Protein AF-A0A154MEA4-F1 (afdb_monomer)

Structure (mmCIF, N/CA/C/O backbone):
data_AF-A0A154MEA4-F1
#
_entry.id   AF-A0A154MEA4-F1
#
loop_
_atom_site.group_PDB
_atom_site.id
_atom_site.type_symbol
_atom_site.label_atom_id
_atom_site.label_alt_id
_atom_site.label_comp_id
_atom_site.label_asym_id
_atom_site.label_entity_id
_atom_site.label_seq_id
_atom_site.pdbx_PDB_ins_code
_atom_site.Cartn_x
_atom_site.Cartn_y
_atom_site.Cartn_z
_atom_site.occupancy
_atom_site.B_iso_or_equiv
_atom_site.auth_seq_id
_atom_site.auth_comp_id
_atom_site.auth_asym_id
_atom_site.auth_atom_id
_atom_site.pdbx_PDB_model_num
ATOM 1 N N . MET A 1 1 ? 1.424 21.599 20.701 1.00 36.91 1 MET A N 1
ATOM 2 C CA . MET A 1 1 ? 1.785 20.361 21.425 1.00 36.91 1 MET A CA 1
ATOM 3 C C . MET A 1 1 ? 0.659 19.354 21.218 1.00 36.91 1 MET A C 1
ATOM 5 O O . MET A 1 1 ? -0.274 19.333 22.006 1.00 36.91 1 MET A O 1
ATOM 9 N N . THR A 1 2 ? 0.690 18.588 20.129 1.00 42.66 2 THR A N 1
ATOM 10 C CA . THR A 1 2 ? -0.348 17.594 19.782 1.00 42.66 2 THR A CA 1
ATOM 11 C C . THR A 1 2 ? 0.296 16.462 18.986 1.00 42.66 2 THR A C 1
ATOM 13 O O . THR A 1 2 ? 0.001 16.299 17.812 1.00 42.66 2 THR A O 1
ATOM 16 N N . GLU A 1 3 ? 1.224 15.717 19.589 1.00 50.03 3 GLU A N 1
ATOM 17 C CA . GLU A 1 3 ? 1.939 14.637 18.882 1.00 50.03 3 GLU A CA 1
ATOM 18 C C . GLU A 1 3 ? 1.992 13.247 19.557 1.00 50.03 3 GLU A C 1
ATOM 20 O O . GLU A 1 3 ? 2.236 12.295 18.826 1.00 50.03 3 GLU A O 1
ATOM 25 N N . PRO A 1 4 ? 1.647 13.006 20.842 1.00 51.91 4 PRO A N 1
ATOM 26 C CA . PRO A 1 4 ? 1.564 11.619 21.336 1.00 51.91 4 PRO A CA 1
ATOM 27 C C . PRO A 1 4 ? 0.212 10.935 21.041 1.00 51.91 4 PRO A C 1
ATOM 29 O O . PRO A 1 4 ? 0.147 9.718 20.878 1.00 51.91 4 PRO A O 1
ATOM 32 N N . THR A 1 5 ? -0.880 11.700 20.930 1.00 51.81 5 THR A N 1
ATOM 33 C CA . THR A 1 5 ? -2.244 11.153 20.786 1.00 51.81 5 THR A CA 1
ATOM 34 C C . THR A 1 5 ? -2.483 10.470 19.436 1.00 51.81 5 THR A C 1
ATOM 36 O O . THR A 1 5 ? -3.288 9.547 19.354 1.00 51.81 5 THR A O 1
ATOM 39 N N . ASN A 1 6 ? -1.770 10.879 18.382 1.00 71.94 6 ASN A N 1
ATOM 40 C CA . ASN A 1 6 ? -1.951 10.310 17.044 1.00 71.94 6 ASN A CA 1
ATOM 41 C C . ASN A 1 6 ? -1.277 8.931 16.915 1.00 71.94 6 ASN A C 1
ATOM 43 O O . ASN A 1 6 ? -1.840 8.013 16.325 1.00 71.94 6 ASN A O 1
ATOM 47 N N . GLN A 1 7 ? -0.115 8.751 17.553 1.00 75.00 7 GLN A N 1
ATOM 48 C CA . GLN A 1 7 ? 0.643 7.502 17.480 1.00 75.00 7 GLN A CA 1
ATOM 49 C C . GLN A 1 7 ? 0.007 6.386 18.327 1.00 75.00 7 GLN A C 1
ATOM 51 O O . GLN A 1 7 ? -0.107 5.252 17.870 1.00 75.00 7 GLN A O 1
ATOM 56 N N . ALA A 1 8 ? -0.476 6.699 19.535 1.00 80.25 8 ALA A N 1
ATOM 57 C CA . ALA A 1 8 ? -1.174 5.718 20.371 1.00 80.25 8 ALA A CA 1
ATOM 58 C C . ALA A 1 8 ? -2.495 5.244 19.734 1.00 80.25 8 ALA A C 1
ATOM 60 O O . ALA A 1 8 ? -2.798 4.052 19.762 1.00 80.25 8 ALA A O 1
ATOM 61 N N . ALA A 1 9 ? -3.255 6.159 19.119 1.00 81.38 9 ALA A N 1
ATOM 62 C CA . ALA A 1 9 ? -4.471 5.818 18.379 1.00 81.38 9 ALA A CA 1
ATOM 63 C C . ALA A 1 9 ? -4.166 4.940 17.155 1.00 81.38 9 ALA A C 1
ATOM 65 O O . ALA A 1 9 ? -4.846 3.937 16.942 1.00 81.38 9 ALA A O 1
ATOM 66 N N . PHE A 1 10 ? -3.093 5.252 16.419 1.00 81.62 10 PHE A N 1
ATOM 67 C CA . PHE A 1 10 ? -2.612 4.419 15.318 1.00 81.62 10 PHE A CA 1
ATOM 68 C C . PHE A 1 10 ? -2.251 3.001 15.782 1.00 81.62 10 PHE A C 1
ATOM 70 O O . PHE A 1 10 ? -2.717 2.033 15.188 1.00 81.62 10 PHE A O 1
ATOM 77 N N . PHE A 1 11 ? -1.479 2.852 16.864 1.00 82.88 11 PHE A N 1
ATOM 78 C CA . PHE A 1 11 ? -1.112 1.531 17.391 1.00 82.88 11 PHE A CA 1
ATOM 79 C C . PHE A 1 11 ? -2.310 0.743 17.927 1.00 82.88 11 PHE A C 1
ATOM 81 O O . PHE A 1 11 ? -2.359 -0.477 17.765 1.00 82.88 11 PHE A O 1
ATOM 88 N N . ALA A 1 12 ? -3.291 1.414 18.535 1.00 84.75 12 ALA A N 1
ATOM 89 C CA . ALA A 1 12 ? -4.535 0.772 18.947 1.00 84.75 12 ALA A CA 1
ATOM 90 C C . ALA A 1 12 ? -5.327 0.267 17.730 1.00 84.75 12 ALA A C 1
ATOM 92 O O . ALA A 1 12 ? -5.733 -0.895 17.706 1.00 84.75 12 ALA A O 1
ATOM 93 N N . ALA A 1 13 ? -5.480 1.101 16.696 1.00 84.19 13 ALA A N 1
ATOM 94 C CA . ALA A 1 13 ? -6.107 0.715 15.434 1.00 84.19 13 ALA A CA 1
ATOM 95 C C . ALA A 1 13 ? -5.370 -0.459 14.770 1.00 84.19 13 ALA A C 1
ATOM 97 O O . ALA A 1 13 ? -6.005 -1.430 14.365 1.00 84.19 13 ALA A O 1
ATOM 98 N N . LEU A 1 14 ? -4.036 -0.403 14.732 1.00 82.75 14 LEU A N 1
ATOM 99 C CA . LEU A 1 14 ? -3.192 -1.462 14.187 1.00 82.75 14 LEU A CA 1
ATOM 100 C C . LEU A 1 14 ? -3.368 -2.769 14.955 1.00 82.75 14 LEU A C 1
ATOM 102 O O . LEU A 1 14 ? -3.520 -3.820 14.346 1.00 82.75 14 LEU A O 1
ATOM 106 N N . SER A 1 15 ? -3.403 -2.707 16.285 1.00 83.56 15 SER A N 1
ATOM 107 C CA . SER A 1 15 ? -3.588 -3.893 17.125 1.00 83.56 15 SER A CA 1
ATOM 108 C C . SER A 1 15 ? -4.953 -4.543 16.891 1.00 83.56 15 SER A C 1
ATOM 110 O O . SER A 1 15 ? -5.050 -5.766 16.815 1.00 83.56 15 SER A O 1
ATOM 112 N N . VAL A 1 16 ? -6.022 -3.750 16.756 1.00 84.12 16 VAL A N 1
ATOM 113 C CA . VAL A 1 16 ? -7.364 -4.266 16.425 1.00 84.12 16 VAL A CA 1
ATOM 114 C C . VAL A 1 16 ? -7.369 -4.911 15.038 1.00 84.12 16 VAL A C 1
ATOM 116 O O . VAL A 1 16 ? -7.929 -5.992 14.869 1.00 84.12 16 VAL A O 1
ATOM 119 N N . HIS A 1 17 ? -6.709 -4.281 14.068 1.00 84.25 17 HIS A N 1
ATOM 120 C CA . HIS A 1 17 ? -6.630 -4.775 12.695 1.00 84.25 17 HIS A CA 1
ATOM 121 C C . HIS A 1 17 ? -5.833 -6.077 12.577 1.00 84.25 17 HIS A C 1
ATOM 123 O O . HIS A 1 17 ? -6.295 -7.021 11.944 1.00 84.25 17 HIS A O 1
ATOM 129 N N . ILE A 1 18 ? -4.685 -6.171 13.254 1.00 82.81 18 ILE A N 1
ATOM 130 C CA . ILE A 1 18 ? -3.880 -7.399 13.325 1.00 82.81 18 ILE A CA 1
ATOM 131 C C . ILE A 1 18 ? -4.672 -8.531 13.994 1.00 82.81 18 ILE A C 1
ATOM 133 O O . ILE A 1 18 ? -4.643 -9.658 13.516 1.00 82.81 18 ILE A O 1
ATOM 137 N N . ASN A 1 19 ? -5.445 -8.252 15.049 1.00 83.00 19 ASN A N 1
ATOM 138 C CA . ASN A 1 19 ? -6.306 -9.272 15.662 1.00 83.00 19 ASN A CA 1
ATOM 139 C C . ASN A 1 19 ? -7.425 -9.762 14.725 1.00 83.00 19 ASN A C 1
ATOM 141 O O . ASN A 1 19 ? -7.867 -10.903 14.852 1.00 83.00 19 ASN A O 1
ATOM 145 N N . ALA A 1 20 ? -7.892 -8.923 13.796 1.00 82.38 20 ALA A N 1
ATOM 146 C CA . ALA A 1 20 ? -8.852 -9.326 12.768 1.00 82.38 20 ALA A CA 1
ATOM 147 C C . ALA A 1 20 ? -8.202 -10.142 11.632 1.00 82.38 20 ALA A C 1
ATOM 149 O O . ALA A 1 20 ? -8.896 -10.893 10.945 1.00 82.38 20 ALA A O 1
ATOM 150 N N . HIS A 1 21 ? -6.883 -10.017 11.454 1.00 80.75 21 HIS A N 1
ATOM 151 C CA . HIS A 1 21 ? -6.097 -10.650 10.395 1.00 80.75 21 HIS A CA 1
ATOM 152 C C . HIS A 1 21 ? -4.768 -11.200 10.951 1.00 80.75 21 HIS A C 1
ATOM 154 O O . HIS A 1 21 ? -3.705 -10.637 10.674 1.00 80.75 21 HIS A O 1
ATOM 160 N N . PRO A 1 22 ? -4.802 -12.283 11.751 1.00 74.38 22 PRO A N 1
ATOM 161 C CA . PRO A 1 22 ? -3.634 -12.755 12.501 1.00 74.38 22 PRO A CA 1
ATOM 162 C C . PRO A 1 22 ? -2.464 -13.172 11.601 1.00 74.38 22 PRO A C 1
ATOM 164 O O . PRO A 1 22 ? -1.311 -12.997 11.984 1.00 74.38 22 PRO A O 1
ATOM 167 N N . ASP A 1 23 ? -2.750 -13.636 10.383 1.00 74.00 23 ASP A N 1
ATOM 168 C CA . ASP A 1 23 ? -1.745 -14.047 9.394 1.00 74.00 23 ASP A CA 1
ATOM 169 C C . ASP A 1 23 ? -0.873 -12.881 8.888 1.00 74.00 23 ASP A C 1
ATOM 171 O O . ASP A 1 23 ? 0.139 -13.100 8.231 1.00 74.00 23 ASP A O 1
ATOM 175 N N . LEU A 1 24 ? -1.258 -11.632 9.175 1.00 69.62 24 LEU A N 1
ATOM 176 C CA . LEU A 1 24 ? -0.539 -10.429 8.751 1.00 69.62 24 LEU A CA 1
ATOM 177 C C . LEU A 1 24 ? 0.455 -9.901 9.798 1.00 69.62 24 LEU A C 1
ATOM 179 O O . LEU A 1 24 ? 1.247 -9.007 9.487 1.00 69.62 24 LEU A O 1
ATOM 183 N N . ALA A 1 25 ? 0.404 -10.421 11.030 1.00 66.06 25 ALA A N 1
ATOM 184 C CA . ALA A 1 25 ? 1.137 -9.893 12.182 1.00 66.06 25 ALA A CA 1
ATOM 185 C C . ALA A 1 25 ? 2.662 -10.003 12.043 1.00 66.06 25 ALA A C 1
ATOM 187 O O . ALA A 1 25 ? 3.384 -9.119 12.499 1.00 66.06 25 ALA A O 1
ATOM 188 N N . GLU A 1 26 ? 3.146 -11.080 11.422 1.00 66.44 26 GLU A N 1
ATOM 189 C CA . GLU A 1 26 ? 4.583 -11.360 11.295 1.00 66.44 26 GLU A CA 1
ATOM 190 C C . GLU A 1 26 ? 5.225 -10.642 10.101 1.00 66.44 26 GLU A C 1
ATOM 192 O O . GLU A 1 26 ? 6.445 -10.519 10.035 1.00 66.44 26 GLU A O 1
ATOM 197 N N . LEU A 1 27 ? 4.400 -10.105 9.197 1.00 61.22 27 LEU A N 1
ATOM 198 C CA . LEU A 1 27 ? 4.844 -9.622 7.890 1.00 61.22 27 LEU A CA 1
ATOM 199 C C . LEU A 1 27 ? 5.324 -8.162 7.929 1.00 61.22 27 LEU A C 1
ATOM 201 O O . LEU A 1 27 ? 5.985 -7.702 7.002 1.00 61.22 27 LEU A O 1
ATOM 205 N N . ALA A 1 28 ? 4.962 -7.392 8.964 1.00 67.62 28 ALA A N 1
ATOM 206 C CA . ALA A 1 28 ? 5.097 -5.935 8.971 1.00 67.62 28 ALA A CA 1
ATOM 207 C C . ALA A 1 28 ? 5.837 -5.384 10.196 1.00 67.62 28 ALA A C 1
ATOM 209 O O . ALA A 1 28 ? 5.497 -5.658 11.344 1.00 67.62 28 ALA A O 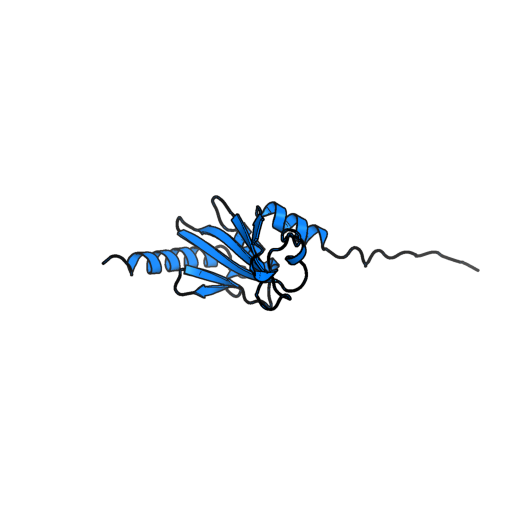1
ATOM 210 N N . SER A 1 29 ? 6.788 -4.486 9.941 1.00 71.06 29 SER A N 1
ATOM 211 C CA . SER A 1 29 ? 7.414 -3.630 10.949 1.00 71.06 29 SER A CA 1
ATOM 212 C C . SER A 1 29 ? 6.844 -2.212 10.876 1.00 71.06 29 SER A C 1
ATOM 214 O O . SER A 1 29 ? 6.644 -1.669 9.793 1.00 71.06 29 SER A O 1
ATOM 216 N N . VAL A 1 30 ? 6.555 -1.594 12.022 1.00 72.75 30 VAL A N 1
ATOM 217 C CA . VAL A 1 30 ? 6.036 -0.218 12.074 1.00 72.75 30 VAL A CA 1
ATOM 218 C C . VAL A 1 30 ? 7.202 0.756 12.202 1.00 72.75 30 VAL A C 1
ATOM 220 O O . VAL A 1 30 ? 7.966 0.681 13.165 1.00 72.75 30 VAL A O 1
ATOM 223 N N . THR A 1 31 ? 7.325 1.702 11.275 1.00 69.56 31 THR A N 1
ATOM 224 C CA . THR A 1 31 ? 8.280 2.807 11.397 1.00 69.56 31 THR A CA 1
ATOM 225 C C . THR A 1 31 ? 7.692 3.958 12.214 1.00 69.56 31 THR A C 1
ATOM 227 O O . THR A 1 31 ? 6.474 4.099 12.362 1.00 69.56 31 THR A O 1
ATOM 230 N N . SER A 1 32 ? 8.565 4.831 12.718 1.00 65.69 32 SER A N 1
ATOM 231 C CA . SER A 1 32 ? 8.199 6.019 13.501 1.00 65.69 32 SER A CA 1
ATOM 232 C C . SER A 1 32 ? 7.173 6.928 12.807 1.00 65.69 32 SER A C 1
ATOM 234 O O . SER A 1 32 ? 6.407 7.607 13.485 1.00 65.69 32 SER A O 1
ATOM 236 N N . ASP A 1 33 ? 7.107 6.888 11.474 1.00 67.31 33 ASP A N 1
ATOM 237 C CA . ASP A 1 33 ? 6.213 7.697 10.639 1.00 67.31 33 ASP A CA 1
ATOM 238 C C . ASP A 1 33 ? 4.860 7.015 10.355 1.00 67.31 33 ASP A C 1
ATOM 240 O O . ASP A 1 33 ? 4.164 7.379 9.406 1.00 67.31 33 ASP A O 1
ATOM 244 N N . SER A 1 34 ? 4.477 6.002 11.145 1.00 68.38 34 SER A N 1
ATOM 245 C CA . SER A 1 34 ? 3.231 5.229 10.960 1.00 68.38 34 SER A CA 1
ATOM 246 C C . SER A 1 34 ? 3.156 4.508 9.604 1.00 68.38 34 SER A C 1
ATOM 248 O O . SER A 1 34 ? 2.086 4.338 9.014 1.00 68.38 34 SER A O 1
ATOM 250 N N . THR A 1 35 ? 4.311 4.086 9.086 1.00 72.75 35 THR A N 1
ATOM 251 C CA . THR A 1 35 ? 4.416 3.249 7.885 1.00 72.75 35 THR A CA 1
ATOM 252 C C . THR A 1 35 ? 4.637 1.801 8.301 1.00 72.75 35 THR A C 1
ATOM 254 O O . THR A 1 35 ? 5.475 1.521 9.151 1.00 72.75 35 THR A O 1
ATOM 257 N N . LEU A 1 36 ? 3.885 0.886 7.699 1.00 75.31 36 LEU A N 1
ATOM 258 C CA . LEU A 1 36 ? 4.120 -0.548 7.767 1.00 75.31 36 LEU A CA 1
ATOM 259 C C . LEU A 1 36 ? 5.124 -0.919 6.677 1.00 75.31 36 LEU A C 1
ATOM 261 O O . LEU A 1 36 ? 4.858 -0.770 5.486 1.00 75.31 36 LEU A O 1
ATOM 265 N N . GLN A 1 37 ? 6.296 -1.382 7.073 1.00 76.06 37 GLN A N 1
ATOM 266 C CA . GLN A 1 37 ? 7.316 -1.884 6.170 1.00 76.06 37 GLN A CA 1
ATOM 267 C C . GLN A 1 37 ? 7.312 -3.410 6.211 1.00 76.06 37 GLN A C 1
ATOM 269 O O . GLN A 1 37 ? 7.537 -4.001 7.268 1.00 76.06 37 GLN A O 1
ATOM 274 N N . ILE A 1 38 ? 7.068 -4.022 5.055 1.00 75.75 38 ILE A N 1
ATOM 275 C CA . ILE A 1 38 ? 7.118 -5.468 4.854 1.00 75.75 38 ILE A CA 1
ATOM 276 C C . ILE A 1 38 ? 8.553 -5.862 4.522 1.00 75.75 38 ILE A C 1
ATOM 278 O O . ILE A 1 38 ? 9.220 -5.188 3.728 1.00 75.75 38 ILE A O 1
ATOM 282 N N . ALA A 1 39 ? 9.041 -6.925 5.158 1.00 63.06 39 ALA A N 1
ATOM 283 C CA . ALA A 1 39 ? 10.372 -7.442 4.882 1.00 63.06 39 ALA A CA 1
ATOM 284 C C . ALA A 1 39 ? 10.455 -7.974 3.437 1.00 63.06 39 ALA A C 1
ATOM 286 O O . ALA A 1 39 ? 9.505 -8.533 2.887 1.00 63.06 39 ALA A O 1
ATOM 287 N N . SER A 1 40 ? 11.593 -7.740 2.783 1.00 57.56 40 SER A N 1
ATOM 288 C CA . SER A 1 40 ? 11.779 -7.989 1.346 1.00 57.56 40 SER A CA 1
ATOM 289 C C . SER A 1 40 ? 11.684 -9.463 0.941 1.00 57.56 40 SER A C 1
ATOM 291 O O . SER A 1 40 ? 11.477 -9.756 -0.230 1.00 57.56 40 SER A O 1
ATOM 293 N N . ASP A 1 41 ? 11.860 -10.379 1.888 1.00 60.56 41 ASP A N 1
ATOM 294 C CA . ASP A 1 41 ? 11.808 -11.832 1.713 1.00 60.56 41 ASP A CA 1
ATOM 295 C C . ASP A 1 41 ? 10.381 -12.376 1.536 1.00 60.56 41 ASP A C 1
ATOM 297 O O . ASP A 1 41 ? 10.198 -13.369 0.833 1.00 60.56 41 ASP A O 1
ATOM 301 N N . GLU A 1 42 ? 9.363 -11.685 2.056 1.00 63.97 42 GLU A N 1
ATOM 302 C CA . GLU A 1 42 ? 7.953 -11.958 1.733 1.00 63.97 42 GLU A CA 1
ATOM 303 C C . GLU A 1 42 ? 7.420 -11.091 0.578 1.00 63.97 42 GLU A C 1
ATOM 305 O O . GLU A 1 42 ? 6.448 -11.455 -0.093 1.00 63.97 42 GLU A O 1
ATOM 310 N N . GLY A 1 43 ? 8.084 -9.958 0.317 1.00 74.44 43 GLY A N 1
ATOM 311 C CA . GLY A 1 43 ? 7.998 -9.201 -0.932 1.00 74.44 43 GLY A CA 1
ATOM 312 C C . GLY A 1 43 ? 6.640 -8.547 -1.214 1.00 74.44 43 GLY A C 1
ATOM 313 O O . GLY A 1 43 ? 5.958 -8.030 -0.323 1.00 74.44 43 GLY A O 1
ATOM 314 N N . THR A 1 44 ? 6.266 -8.507 -2.495 1.00 78.69 44 THR A N 1
ATOM 315 C CA . THR A 1 44 ? 5.009 -7.911 -2.984 1.00 78.69 44 THR A CA 1
ATOM 316 C C . THR A 1 44 ? 3.732 -8.688 -2.615 1.00 78.69 44 THR A C 1
ATOM 318 O O . THR A 1 44 ? 2.721 -8.042 -2.323 1.00 78.69 44 THR A O 1
ATOM 321 N N . PRO A 1 45 ? 3.716 -10.037 -2.562 1.00 78.56 45 PRO A N 1
ATOM 322 C CA . PRO A 1 45 ? 2.530 -10.801 -2.159 1.00 78.56 45 PRO A CA 1
ATOM 323 C C . PRO A 1 45 ? 2.018 -10.480 -0.746 1.00 78.56 45 PRO A C 1
ATOM 325 O O . PRO A 1 45 ? 0.813 -10.299 -0.564 1.00 78.56 45 PRO A O 1
ATOM 328 N N . ALA A 1 46 ? 2.912 -10.351 0.239 1.00 78.25 46 ALA A N 1
ATOM 329 C CA . ALA A 1 46 ? 2.539 -9.962 1.602 1.00 78.25 46 ALA A CA 1
ATOM 330 C C . ALA A 1 46 ? 2.011 -8.518 1.664 1.00 78.25 46 ALA A C 1
ATOM 332 O O . ALA A 1 46 ? 1.007 -8.243 2.327 1.00 78.25 46 ALA A O 1
ATOM 333 N N . ALA A 1 47 ? 2.617 -7.601 0.900 1.00 82.12 47 ALA A N 1
ATOM 334 C CA . ALA A 1 47 ? 2.126 -6.229 0.787 1.00 82.12 47 ALA A CA 1
ATOM 335 C C . ALA A 1 47 ? 0.721 -6.155 0.161 1.00 82.12 47 ALA A C 1
ATOM 337 O O . ALA A 1 47 ? -0.112 -5.370 0.616 1.00 82.12 47 ALA A O 1
ATOM 338 N N . LEU A 1 48 ? 0.426 -7.001 -0.835 1.00 83.94 48 LEU A N 1
ATOM 339 C CA . LEU A 1 48 ? -0.916 -7.136 -1.408 1.00 83.94 48 LEU A CA 1
ATOM 340 C C . LEU A 1 48 ? -1.926 -7.702 -0.406 1.00 83.94 48 LEU A C 1
ATOM 342 O O . LEU A 1 48 ? -3.053 -7.211 -0.337 1.00 83.94 48 LEU A O 1
ATOM 346 N N . ALA A 1 49 ? -1.543 -8.718 0.372 1.00 83.81 49 ALA A N 1
ATOM 347 C CA . ALA A 1 49 ? -2.407 -9.286 1.405 1.00 83.81 49 ALA A CA 1
ATOM 348 C C . ALA A 1 49 ? -2.802 -8.219 2.439 1.00 83.81 49 ALA A C 1
ATOM 350 O O . ALA A 1 49 ? -3.987 -8.070 2.737 1.00 83.81 49 ALA A O 1
ATOM 351 N N . TRP A 1 50 ? -1.841 -7.401 2.884 1.00 82.56 50 TRP A N 1
ATOM 352 C CA . TRP A 1 50 ? -2.114 -6.221 3.706 1.00 82.56 50 TRP A CA 1
ATOM 353 C C . TRP A 1 50 ? -3.039 -5.229 3.001 1.00 82.56 50 TRP A C 1
ATOM 355 O O . TRP A 1 50 ? -4.057 -4.831 3.567 1.00 82.56 50 TRP A O 1
ATOM 365 N N . ALA A 1 51 ? -2.734 -4.861 1.756 1.00 85.75 51 ALA A N 1
ATOM 366 C CA . ALA A 1 51 ? -3.507 -3.882 0.997 1.00 85.75 51 ALA A CA 1
ATOM 367 C C . ALA A 1 51 ? -4.988 -4.260 0.847 1.00 85.75 51 ALA A C 1
ATOM 369 O O . ALA A 1 51 ? -5.846 -3.390 0.971 1.00 85.75 51 ALA A O 1
ATOM 370 N N . ARG A 1 52 ? -5.302 -5.548 0.657 1.00 86.75 52 ARG A N 1
ATOM 371 C CA . ARG A 1 52 ? -6.685 -6.054 0.548 1.00 86.75 52 ARG A CA 1
ATOM 372 C C . ARG A 1 52 ? -7.524 -5.859 1.807 1.00 86.75 52 ARG A C 1
ATOM 374 O O . ARG A 1 52 ? -8.748 -5.880 1.727 1.00 86.75 52 ARG A O 1
ATOM 381 N N . THR A 1 53 ? -6.881 -5.698 2.959 1.00 85.38 53 THR A N 1
ATOM 382 C CA . THR A 1 53 ? -7.568 -5.432 4.231 1.00 85.38 53 THR A CA 1
ATOM 383 C C . THR A 1 53 ? -7.771 -3.940 4.490 1.00 85.38 53 THR A C 1
ATOM 385 O O . THR A 1 53 ? -8.524 -3.563 5.388 1.00 85.38 53 THR A O 1
ATOM 388 N N . LEU A 1 54 ? -7.116 -3.073 3.714 1.00 86.75 54 LEU A N 1
ATOM 389 C CA . LEU A 1 54 ? -7.275 -1.631 3.833 1.00 86.75 54 LEU A CA 1
ATOM 390 C C . LEU A 1 54 ? -8.592 -1.180 3.197 1.00 86.75 54 LEU A C 1
ATOM 392 O O . LEU A 1 54 ? -9.166 -1.825 2.325 1.00 86.75 54 LEU A O 1
ATOM 396 N N . SER A 1 55 ? -9.072 -0.032 3.652 1.00 84.62 55 SER A N 1
ATOM 397 C CA . SER A 1 55 ? -10.269 0.630 3.143 1.00 84.62 55 SER A CA 1
ATOM 398 C C . SER A 1 55 ? -9.928 1.992 2.533 1.00 84.62 55 SER A C 1
ATOM 400 O O . SER A 1 55 ? -8.825 2.518 2.711 1.00 84.62 55 SER A O 1
ATOM 402 N N . GLY A 1 56 ? -10.911 2.597 1.866 1.00 83.69 56 GLY A N 1
ATOM 403 C CA . GLY A 1 56 ? -10.775 3.906 1.223 1.00 83.69 56 GLY A CA 1
ATOM 404 C C . GLY A 1 56 ? -10.073 3.833 -0.132 1.00 83.69 56 GLY A C 1
ATOM 405 O O . GLY A 1 56 ? -9.984 2.767 -0.737 1.00 83.69 56 GLY A O 1
ATOM 406 N N . ASP A 1 57 ? -9.586 4.979 -0.605 1.00 84.25 57 ASP A N 1
ATOM 407 C CA . ASP A 1 57 ? -8.858 5.066 -1.869 1.00 84.25 57 ASP A CA 1
ATOM 408 C C . ASP A 1 57 ? -7.463 4.451 -1.715 1.00 84.25 57 ASP A C 1
ATOM 410 O O . ASP A 1 57 ? -6.564 5.040 -1.105 1.00 84.25 57 ASP A O 1
ATOM 414 N N . ILE A 1 58 ? -7.298 3.241 -2.252 1.00 87.06 58 ILE A N 1
ATOM 415 C CA . ILE A 1 58 ? -6.023 2.528 -2.240 1.00 87.06 58 ILE A CA 1
ATOM 416 C C . ILE A 1 58 ? -5.208 2.940 -3.463 1.00 87.06 58 ILE A C 1
ATOM 418 O O . ILE A 1 58 ? -5.632 2.730 -4.600 1.00 87.06 58 ILE A O 1
ATOM 422 N N . THR A 1 59 ? -4.012 3.481 -3.235 1.00 87.12 59 THR A N 1
ATOM 423 C CA . THR A 1 59 ? -3.098 3.893 -4.311 1.00 87.12 59 THR A CA 1
ATOM 424 C C . THR A 1 59 ? -1.769 3.166 -4.208 1.00 87.12 59 THR A C 1
ATOM 426 O O . THR A 1 59 ? -1.207 3.072 -3.114 1.00 87.12 59 THR A O 1
ATOM 429 N N . VAL A 1 60 ? -1.221 2.742 -5.342 1.00 87.50 60 VAL A N 1
ATOM 430 C CA . VAL A 1 60 ? 0.102 2.121 -5.442 1.00 87.50 60 VAL A CA 1
ATOM 431 C C . VAL A 1 60 ? 1.059 3.100 -6.124 1.00 87.50 60 VAL A C 1
ATOM 433 O O . VAL A 1 60 ? 0.771 3.579 -7.215 1.00 87.50 60 VAL A O 1
ATOM 43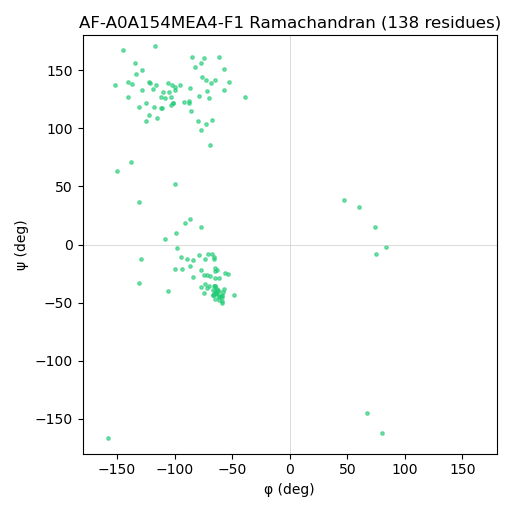6 N N . ASP A 1 61 ? 2.190 3.391 -5.487 1.00 88.75 61 ASP A N 1
ATOM 437 C CA . ASP A 1 61 ? 3.313 4.163 -6.033 1.00 88.75 61 ASP A CA 1
ATOM 438 C C . ASP A 1 61 ? 4.502 3.216 -6.224 1.00 88.75 61 ASP A C 1
ATOM 440 O O . ASP A 1 61 ? 5.001 2.627 -5.261 1.00 88.75 61 ASP A O 1
ATOM 444 N N . LEU A 1 62 ? 4.934 3.051 -7.471 1.00 85.25 62 LEU A N 1
ATOM 445 C CA . LEU A 1 62 ? 6.148 2.327 -7.826 1.00 85.25 62 LEU A CA 1
ATOM 446 C C . LEU A 1 62 ? 7.297 3.311 -7.978 1.00 85.25 62 LEU A C 1
ATOM 448 O O . LEU A 1 62 ? 7.142 4.362 -8.604 1.00 85.25 62 LEU A O 1
ATOM 452 N N . ARG A 1 63 ? 8.464 2.954 -7.445 1.00 83.19 63 ARG A N 1
ATOM 453 C CA . ARG A 1 63 ? 9.672 3.774 -7.528 1.00 83.19 63 ARG A CA 1
ATOM 454 C C . ARG A 1 63 ? 10.907 2.928 -7.765 1.00 83.19 63 ARG A C 1
ATOM 456 O O . ARG A 1 63 ? 11.193 2.026 -6.988 1.00 83.19 63 ARG A O 1
ATOM 463 N N . ALA A 1 64 ? 11.682 3.257 -8.787 1.00 79.19 64 ALA A N 1
ATOM 464 C CA . ALA A 1 64 ? 12.990 2.642 -8.979 1.00 79.19 64 ALA A CA 1
ATOM 465 C C . ALA A 1 64 ? 13.984 3.070 -7.890 1.00 79.19 64 ALA A C 1
ATOM 467 O O . ALA A 1 64 ? 14.076 4.250 -7.540 1.00 79.19 64 ALA A O 1
ATOM 468 N N . PHE A 1 65 ? 14.783 2.123 -7.401 1.00 74.56 65 PHE A N 1
ATOM 469 C CA . PHE A 1 65 ? 15.919 2.432 -6.542 1.00 74.56 65 PHE A CA 1
ATOM 470 C C . PHE A 1 65 ? 17.156 2.850 -7.354 1.00 74.56 65 PHE A C 1
ATOM 472 O O . PHE A 1 65 ? 17.351 2.389 -8.482 1.00 74.56 65 PHE A O 1
ATOM 479 N N . PRO A 1 66 ? 18.056 3.664 -6.767 1.00 64.50 66 PRO A N 1
ATOM 480 C CA . PRO A 1 66 ? 19.317 4.062 -7.398 1.00 64.50 66 PRO A CA 1
ATOM 481 C C . PRO A 1 66 ? 20.216 2.899 -7.834 1.00 64.50 66 PRO A C 1
ATOM 483 O O . PRO A 1 66 ? 21.020 3.069 -8.745 1.00 64.50 66 PRO A O 1
ATOM 486 N N . SER A 1 67 ? 20.081 1.726 -7.206 1.00 65.75 67 SER A N 1
ATOM 487 C CA . SER A 1 67 ? 20.832 0.511 -7.543 1.00 65.75 67 SER A CA 1
ATOM 488 C C . SER A 1 67 ? 20.379 -0.166 -8.843 1.00 65.75 67 SER A C 1
ATOM 490 O O . SER A 1 67 ? 21.086 -1.039 -9.334 1.00 65.75 67 SER A O 1
ATOM 492 N N . GLY A 1 68 ? 19.228 0.219 -9.412 1.00 60.47 68 GLY A N 1
ATOM 493 C CA . GLY A 1 68 ? 18.748 -0.242 -10.723 1.00 60.47 68 GLY A CA 1
ATOM 494 C C . GLY A 1 68 ? 18.187 -1.667 -10.782 1.00 60.47 68 GLY A C 1
ATOM 495 O O . GLY A 1 68 ? 17.623 -2.046 -11.800 1.00 60.47 68 GLY A O 1
ATOM 496 N N . THR A 1 69 ? 18.308 -2.448 -9.711 1.00 66.50 69 TH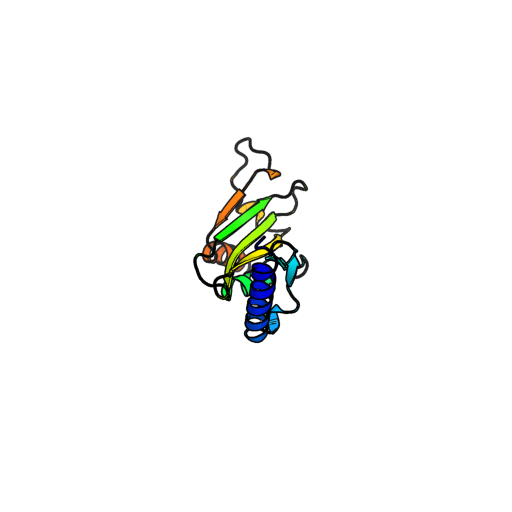R A N 1
ATOM 497 C CA . THR A 1 69 ? 17.831 -3.842 -9.634 1.00 66.50 69 THR A CA 1
ATOM 498 C C . THR A 1 69 ? 16.611 -4.014 -8.735 1.00 66.50 69 THR A C 1
ATOM 500 O O . THR A 1 69 ? 16.200 -5.135 -8.470 1.00 66.50 69 THR A O 1
ATOM 503 N N . ALA A 1 70 ? 16.062 -2.920 -8.207 1.00 75.75 70 ALA A N 1
ATOM 504 C CA . ALA A 1 70 ? 14.995 -2.958 -7.223 1.00 75.75 70 ALA A CA 1
ATOM 505 C C . ALA A 1 70 ? 13.968 -1.855 -7.480 1.00 75.75 70 ALA A C 1
ATOM 507 O O . ALA A 1 70 ? 14.315 -0.709 -7.778 1.00 75.75 70 ALA A O 1
ATOM 508 N N . THR A 1 71 ? 12.699 -2.201 -7.309 1.00 80.81 71 THR A N 1
ATOM 509 C CA . THR A 1 71 ? 11.550 -1.302 -7.375 1.00 80.81 71 THR A CA 1
ATOM 510 C C . THR A 1 71 ? 10.870 -1.295 -6.013 1.00 80.81 71 THR A C 1
ATOM 512 O O . THR A 1 71 ? 10.405 -2.322 -5.529 1.00 80.81 71 THR A O 1
ATOM 515 N N . GLY A 1 72 ? 10.819 -0.135 -5.372 1.00 83.75 72 GLY A N 1
ATOM 516 C CA . GLY A 1 72 ? 9.998 0.085 -4.194 1.00 83.75 72 GLY A CA 1
ATOM 517 C C . GLY A 1 72 ? 8.528 0.136 -4.582 1.00 83.75 72 GLY A C 1
ATOM 518 O O . GLY A 1 72 ? 8.151 0.856 -5.508 1.00 83.75 72 GLY A O 1
ATOM 519 N N . VAL A 1 73 ? 7.705 -0.603 -3.852 1.00 86.00 73 VAL A N 1
ATOM 520 C CA . VAL A 1 73 ? 6.250 -0.612 -3.976 1.00 86.00 73 VAL A CA 1
ATOM 521 C C . VAL A 1 73 ? 5.686 0.007 -2.715 1.00 86.00 73 VAL A C 1
ATOM 523 O O . VAL A 1 73 ? 5.877 -0.507 -1.611 1.00 86.00 73 VAL A O 1
ATOM 526 N N . LYS A 1 74 ? 4.990 1.125 -2.871 1.00 87.94 74 LYS A N 1
ATOM 527 C CA . LYS A 1 74 ? 4.343 1.836 -1.778 1.00 87.94 74 LYS A CA 1
ATOM 528 C C . LYS A 1 74 ? 2.835 1.808 -1.981 1.00 87.94 74 LYS A C 1
ATOM 530 O O . LYS A 1 74 ? 2.312 2.511 -2.838 1.00 87.94 74 LYS A O 1
ATOM 535 N N . ILE A 1 75 ? 2.128 1.049 -1.157 1.00 87.25 75 ILE A N 1
ATOM 536 C CA . ILE A 1 75 ? 0.668 0.968 -1.176 1.00 87.25 75 ILE A CA 1
ATOM 537 C C . ILE A 1 75 ? 0.119 1.831 -0.041 1.00 87.25 75 ILE A C 1
ATOM 539 O O . ILE A 1 75 ? 0.466 1.638 1.117 1.00 87.25 75 ILE A O 1
ATOM 543 N N . SER A 1 76 ? -0.712 2.819 -0.354 1.00 87.81 76 SER A N 1
ATOM 544 C CA . SER A 1 76 ? -1.385 3.657 0.646 1.00 87.81 76 SER A CA 1
ATOM 545 C C . SER A 1 76 ? -2.853 3.278 0.742 1.00 87.81 76 SER A C 1
ATOM 547 O O . SER A 1 76 ? -3.490 3.106 -0.288 1.00 87.81 76 SER A O 1
ATOM 549 N N . GLY A 1 77 ? -3.391 3.221 1.956 1.00 85.88 77 GLY A N 1
ATOM 550 C CA . GLY A 1 77 ? -4.818 3.027 2.214 1.00 85.88 77 GLY A CA 1
ATOM 551 C C . GLY A 1 77 ? -5.204 3.540 3.599 1.00 85.88 77 GLY A C 1
ATOM 552 O O . GLY A 1 77 ? -4.435 4.266 4.239 1.00 85.88 77 GLY A O 1
ATOM 553 N N . THR A 1 78 ? -6.394 3.174 4.069 1.00 85.12 78 THR A N 1
ATOM 554 C CA . THR A 1 78 ? -6.914 3.582 5.382 1.00 85.12 78 THR A CA 1
ATOM 555 C C . THR A 1 78 ? -7.256 2.374 6.245 1.00 85.12 78 THR A C 1
ATOM 557 O O . THR A 1 78 ? -7.854 1.412 5.773 1.00 85.12 78 THR A O 1
ATOM 560 N N . MET A 1 79 ? -6.939 2.455 7.533 1.00 84.12 79 MET A N 1
ATOM 561 C CA . MET A 1 79 ? -7.289 1.473 8.556 1.00 84.12 79 MET A CA 1
ATOM 562 C C . MET A 1 79 ? -7.889 2.212 9.750 1.00 84.12 79 MET A C 1
ATOM 564 O O . MET A 1 79 ? -7.231 3.067 10.338 1.00 84.12 79 MET A O 1
ATOM 568 N N . ALA A 1 80 ? -9.150 1.925 10.083 1.00 79.75 80 ALA A N 1
ATOM 569 C CA . ALA A 1 80 ? -9.880 2.578 11.178 1.00 79.75 80 ALA A CA 1
ATOM 570 C C . ALA A 1 80 ? -9.765 4.125 11.187 1.00 79.75 80 ALA A C 1
ATOM 572 O O . ALA A 1 80 ? -9.631 4.745 12.237 1.00 79.75 80 ALA A O 1
ATOM 573 N N . GLY A 1 81 ? -9.781 4.757 10.007 1.00 76.44 81 GLY A N 1
ATOM 574 C CA . GLY A 1 81 ? -9.652 6.214 9.856 1.00 76.44 81 GLY A CA 1
ATOM 575 C C . GLY A 1 81 ? -8.215 6.755 9.860 1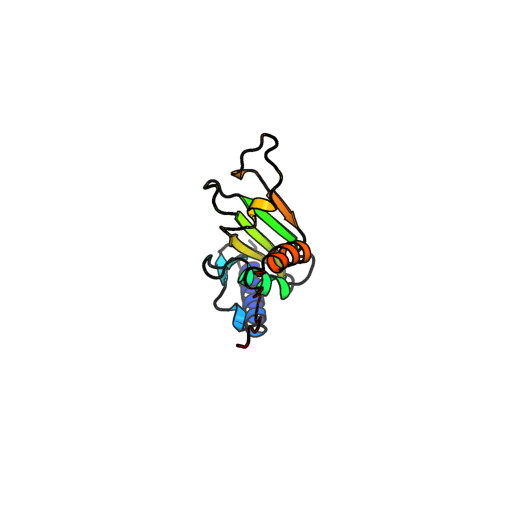.00 76.44 81 GLY A C 1
ATOM 576 O O . GLY A 1 81 ? -8.025 7.952 9.656 1.00 76.44 81 GLY A O 1
ATOM 577 N N . HIS A 1 82 ? -7.204 5.901 10.032 1.00 77.94 82 HIS A N 1
ATOM 578 C CA . HIS A 1 82 ? -5.793 6.273 9.946 1.00 77.94 82 HIS A CA 1
ATOM 579 C C . HIS A 1 82 ? -5.204 5.910 8.585 1.00 77.94 82 HIS A C 1
ATOM 581 O O . HIS A 1 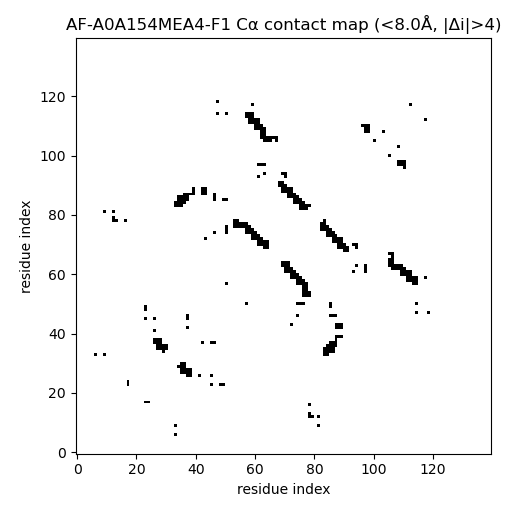82 ? -5.412 4.806 8.080 1.00 77.94 82 HIS A O 1
ATOM 587 N N . ARG A 1 83 ? -4.428 6.828 7.997 1.00 81.25 83 ARG A N 1
ATOM 588 C CA . ARG A 1 83 ? -3.681 6.541 6.772 1.00 81.25 83 ARG A CA 1
ATOM 589 C C . ARG A 1 83 ? -2.548 5.572 7.089 1.00 81.25 83 ARG A C 1
ATOM 591 O O . ARG A 1 83 ? -1.723 5.850 7.954 1.00 81.25 83 ARG A O 1
ATOM 598 N N . VAL A 1 84 ? -2.499 4.474 6.350 1.00 80.00 84 VAL A N 1
ATOM 599 C CA . VAL A 1 84 ? -1.456 3.454 6.441 1.00 80.00 84 VAL A CA 1
ATOM 600 C C . VAL A 1 84 ? -0.712 3.422 5.119 1.00 80.00 84 VAL A C 1
ATOM 602 O O . VAL A 1 84 ? -1.314 3.494 4.047 1.00 80.00 84 VAL A O 1
ATOM 605 N N . TH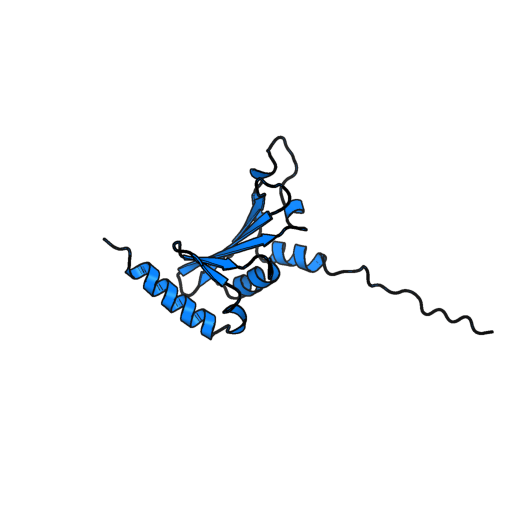R A 1 85 ? 0.608 3.326 5.201 1.00 83.81 85 THR A N 1
ATOM 606 C CA . THR A 1 85 ? 1.455 3.023 4.050 1.00 83.81 85 THR A CA 1
ATOM 607 C C . THR A 1 85 ? 2.060 1.646 4.257 1.00 83.81 85 THR A C 1
ATOM 609 O O . THR A 1 85 ? 2.680 1.430 5.288 1.00 83.81 85 THR A O 1
ATOM 612 N N . VAL A 1 86 ? 1.902 0.753 3.287 1.00 81.56 86 VAL A N 1
ATOM 613 C CA . VAL A 1 86 ? 2.581 -0.539 3.201 1.00 81.56 86 VAL A CA 1
ATOM 614 C C . VAL A 1 86 ? 3.718 -0.393 2.197 1.00 81.56 86 VAL A C 1
ATOM 616 O O . VAL A 1 86 ? 3.481 -0.005 1.052 1.00 81.56 86 VAL A O 1
ATOM 619 N N . PHE A 1 87 ? 4.949 -0.648 2.622 1.00 81.94 87 PHE A N 1
ATOM 620 C CA . PHE A 1 87 ? 6.133 -0.521 1.777 1.00 81.94 87 PHE A CA 1
ATOM 621 C C . PHE A 1 87 ? 6.849 -1.860 1.627 1.00 81.94 87 PHE A C 1
ATOM 623 O O . PHE A 1 87 ? 7.090 -2.536 2.623 1.00 81.94 87 PHE A O 1
ATOM 630 N N . THR A 1 88 ? 7.219 -2.213 0.399 1.00 81.88 88 THR A N 1
ATOM 631 C CA . THR A 1 88 ? 8.033 -3.396 0.086 1.00 81.88 88 THR A CA 1
ATOM 632 C C . THR A 1 88 ? 8.973 -3.107 -1.084 1.00 81.88 88 THR A C 1
ATOM 634 O O . THR A 1 88 ? 8.840 -2.084 -1.762 1.00 81.88 88 THR A O 1
ATOM 637 N N . VAL A 1 89 ? 9.949 -3.983 -1.309 1.00 78.19 89 VAL A N 1
ATOM 638 C CA . VAL A 1 89 ? 10.940 -3.861 -2.383 1.00 78.19 89 VAL A CA 1
ATOM 639 C C . VAL A 1 89 ? 10.919 -5.126 -3.231 1.00 78.19 89 VAL A C 1
ATOM 641 O O . VAL A 1 89 ? 11.165 -6.217 -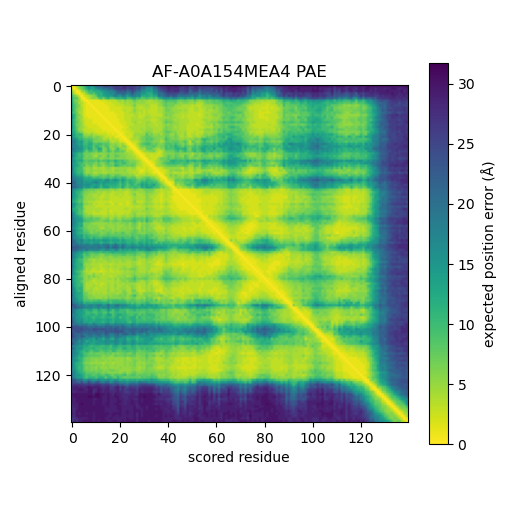2.728 1.00 78.19 89 VAL A O 1
ATOM 644 N N . GLU A 1 90 ? 10.667 -4.959 -4.524 1.00 78.12 90 GLU A N 1
ATOM 645 C CA . GLU A 1 90 ? 10.605 -6.029 -5.516 1.00 78.12 90 GLU A CA 1
ATOM 646 C C . GLU A 1 90 ? 11.804 -5.940 -6.459 1.00 78.12 90 GLU A C 1
ATOM 648 O O . GLU A 1 90 ? 12.095 -4.865 -6.987 1.00 78.12 90 GLU A O 1
ATOM 653 N N . HIS A 1 91 ? 12.494 -7.053 -6.694 1.00 68.56 91 HIS A N 1
ATOM 654 C CA . HIS A 1 91 ? 13.740 -7.048 -7.472 1.00 68.56 91 HIS A CA 1
ATOM 655 C C . HIS A 1 91 ? 13.553 -7.485 -8.925 1.00 68.56 91 HIS A C 1
ATOM 657 O O . HIS A 1 91 ? 14.376 -7.160 -9.775 1.00 68.56 91 HIS A O 1
ATOM 663 N N . ASP A 1 92 ? 12.473 -8.203 -9.232 1.00 66.25 92 ASP A N 1
ATOM 664 C CA . ASP A 1 92 ? 12.476 -9.019 -10.444 1.00 66.25 92 ASP A CA 1
ATOM 665 C C . ASP A 1 92 ? 11.620 -8.430 -11.577 1.00 66.25 92 ASP A C 1
ATOM 667 O O . ASP A 1 92 ? 12.043 -8.439 -12.726 1.00 66.25 92 ASP A O 1
ATOM 671 N N . ARG A 1 93 ? 10.433 -7.868 -11.285 1.00 70.75 93 ARG A N 1
ATOM 672 C CA . ARG A 1 93 ? 9.406 -7.661 -12.339 1.00 70.75 93 ARG A CA 1
ATOM 673 C C . ARG A 1 93 ? 8.764 -6.279 -12.423 1.00 70.75 93 ARG A C 1
ATOM 675 O O . ARG A 1 93 ? 8.473 -5.802 -13.511 1.00 70.75 93 ARG A O 1
ATOM 682 N N . LEU A 1 94 ? 8.589 -5.578 -11.305 1.00 76.25 94 LEU A N 1
ATOM 683 C CA . LEU A 1 94 ? 7.834 -4.311 -11.305 1.00 76.25 94 LEU A CA 1
ATOM 684 C C . LEU A 1 94 ? 8.556 -3.142 -11.988 1.00 76.25 94 LEU A C 1
ATOM 686 O O . LEU A 1 94 ? 7.947 -2.100 -12.224 1.00 76.25 94 LEU A O 1
ATOM 690 N N . HIS A 1 95 ? 9.825 -3.321 -12.352 1.00 72.12 95 HIS A N 1
ATOM 691 C CA . HIS A 1 95 ? 10.573 -2.341 -13.129 1.00 72.12 95 HIS A CA 1
ATOM 692 C C . HIS A 1 95 ? 9.994 -2.148 -14.545 1.00 72.12 95 HIS A C 1
ATOM 694 O O . HIS A 1 95 ? 10.189 -1.084 -15.129 1.00 72.12 95 HIS A O 1
ATOM 700 N N . GLU A 1 96 ? 9.256 -3.129 -15.080 1.00 73.94 96 GLU A N 1
ATOM 701 C CA . GLU A 1 96 ? 8.593 -3.059 -16.394 1.00 73.94 96 GLU A CA 1
ATOM 702 C C . GLU A 1 96 ? 7.380 -2.117 -16.409 1.00 73.94 96 GLU A C 1
ATOM 704 O O . GLU A 1 96 ? 7.030 -1.565 -17.450 1.00 73.94 96 GLU A O 1
ATOM 709 N N . LEU A 1 97 ? 6.747 -1.906 -15.252 1.00 79.31 97 LEU A N 1
ATOM 710 C CA . LEU A 1 97 ? 5.616 -0.985 -15.096 1.00 79.31 97 LEU A CA 1
ATOM 711 C C . LEU A 1 97 ? 6.059 0.481 -15.012 1.00 79.31 97 LEU A C 1
ATOM 713 O O . LEU A 1 97 ? 5.223 1.388 -15.020 1.00 79.31 97 LEU A O 1
ATOM 717 N N . LEU A 1 98 ? 7.366 0.730 -14.907 1.00 78.75 98 LEU A N 1
ATOM 718 C CA . LEU A 1 98 ? 7.909 2.078 -14.916 1.00 78.75 98 LEU A CA 1
ATOM 719 C C . LEU A 1 98 ? 7.911 2.638 -16.347 1.00 78.75 98 LEU A C 1
ATOM 721 O O . LEU A 1 98 ? 8.178 1.907 -17.302 1.00 78.75 98 LEU A O 1
ATOM 725 N N . PRO A 1 99 ? 7.659 3.947 -16.520 1.00 74.88 99 PRO A N 1
ATOM 726 C CA . PRO A 1 99 ? 7.655 4.567 -17.839 1.00 74.88 99 PRO A CA 1
ATOM 727 C C . PRO A 1 99 ? 8.991 4.367 -18.586 1.00 74.88 99 PRO A C 1
ATOM 729 O O . PRO A 1 99 ? 10.052 4.268 -17.955 1.00 74.88 99 PRO A O 1
ATOM 732 N N . PRO A 1 100 ? 8.963 4.325 -19.934 1.00 69.31 100 PRO A N 1
ATOM 733 C CA . PRO A 1 100 ? 10.155 4.103 -20.747 1.00 69.31 100 PRO A CA 1
ATOM 734 C C . PRO A 1 100 ? 11.203 5.208 -20.555 1.00 69.31 100 PRO A C 1
ATOM 736 O O . PRO A 1 100 ? 10.908 6.311 -20.091 1.00 69.31 100 PRO A O 1
ATOM 739 N N . ASP A 1 101 ? 12.447 4.910 -20.935 1.00 68.12 101 ASP A N 1
ATOM 740 C CA . ASP A 1 101 ? 13.570 5.845 -20.844 1.00 68.12 101 ASP A CA 1
ATOM 741 C C . ASP A 1 101 ? 13.434 6.997 -21.848 1.00 68.12 101 ASP A C 1
ATOM 743 O O . ASP A 1 101 ? 13.953 6.946 -22.962 1.00 68.12 101 ASP A O 1
ATOM 747 N N . VAL A 1 102 ? 12.708 8.046 -21.464 1.00 69.75 102 VAL A N 1
ATOM 748 C CA . VAL A 1 102 ? 12.591 9.283 -22.249 1.00 69.75 102 VAL A CA 1
ATOM 749 C C . VAL A 1 102 ? 13.539 10.343 -21.680 1.00 69.75 102 VAL A C 1
ATOM 751 O O . VAL A 1 102 ? 13.126 11.446 -21.325 1.00 69.75 102 VAL A O 1
ATOM 754 N N . GLY A 1 103 ? 14.817 9.985 -21.515 1.00 65.81 103 GLY A N 1
ATOM 755 C CA . GLY A 1 103 ? 15.852 10.896 -21.009 1.00 65.81 103 GLY A CA 1
ATOM 756 C C . GLY A 1 103 ? 15.769 11.176 -19.505 1.00 65.81 103 GLY A C 1
ATOM 757 O O . GLY A 1 103 ? 16.403 12.115 -19.024 1.00 65.81 103 GLY A O 1
ATOM 758 N N . GLN A 1 104 ? 15.001 10.372 -18.763 1.00 66.25 104 GLN A N 1
ATOM 759 C CA . GLN A 1 104 ? 14.950 10.417 -17.304 1.00 66.25 104 GLN A CA 1
ATOM 760 C C . GLN A 1 104 ? 15.765 9.258 -16.714 1.00 66.25 104 GLN A C 1
ATOM 762 O O . GLN A 1 104 ? 15.510 8.092 -17.056 1.00 66.25 104 GLN A O 1
ATOM 767 N N . PRO A 1 105 ? 16.709 9.549 -15.795 1.00 71.12 105 PRO A N 1
ATOM 768 C CA . PRO A 1 105 ? 17.454 8.519 -15.089 1.00 71.12 105 PRO A CA 1
ATOM 769 C C . PRO A 1 105 ? 16.510 7.502 -14.444 1.00 71.12 105 PRO A C 1
ATOM 771 O O . PRO A 1 105 ? 15.486 7.881 -13.880 1.00 71.12 105 PRO A O 1
ATOM 774 N N . HIS A 1 106 ? 16.866 6.215 -14.495 1.00 68.88 106 HIS A N 1
ATOM 775 C CA . HIS A 1 106 ? 16.023 5.120 -14.000 1.00 68.88 106 HIS A CA 1
ATOM 776 C C . HIS A 1 106 ? 15.468 5.380 -12.589 1.00 68.88 106 HIS A C 1
ATOM 778 O O . HIS A 1 106 ? 14.273 5.249 -12.373 1.00 68.88 106 HIS A O 1
ATOM 784 N N . PHE A 1 107 ? 16.298 5.876 -11.670 1.00 70.38 107 PHE A N 1
ATOM 785 C CA . PHE A 1 107 ? 15.943 6.179 -10.277 1.00 70.38 107 PHE A CA 1
ATOM 786 C C . PHE A 1 107 ? 14.961 7.349 -10.074 1.00 70.38 107 PHE A C 1
ATOM 788 O O . PHE A 1 107 ? 14.536 7.603 -8.950 1.00 70.38 107 PHE A O 1
ATOM 795 N N . GLN A 1 108 ? 14.627 8.097 -11.129 1.00 73.50 108 GLN A N 1
ATOM 796 C CA . GLN A 1 108 ? 13.609 9.155 -11.096 1.00 73.50 108 GLN A CA 1
ATOM 797 C C . GLN A 1 108 ? 12.256 8.674 -11.627 1.00 73.50 108 GLN A C 1
ATOM 799 O O . GLN A 1 108 ? 11.287 9.430 -11.611 1.00 73.50 108 GLN A O 1
ATOM 804 N N . ARG A 1 109 ? 12.173 7.422 -12.091 1.00 79.31 109 ARG A N 1
ATOM 805 C CA . ARG A 1 109 ? 10.946 6.870 -12.657 1.00 79.31 109 ARG A CA 1
ATOM 806 C C . ARG A 1 109 ? 9.990 6.475 -11.550 1.00 79.31 109 ARG A C 1
ATOM 808 O O . ARG A 1 109 ? 10.338 5.713 -10.644 1.00 79.31 109 ARG A O 1
ATOM 815 N N . THR A 1 110 ? 8.772 6.980 -11.677 1.00 82.56 110 THR A N 1
ATOM 816 C CA . THR A 1 110 ? 7.650 6.632 -10.817 1.00 82.56 110 THR A CA 1
ATOM 817 C C . THR A 1 110 ? 6.455 6.218 -11.663 1.00 82.56 110 THR A C 1
ATOM 819 O O . THR A 1 110 ? 6.294 6.680 -12.796 1.00 82.56 110 THR A O 1
ATOM 822 N N . ALA A 1 111 ? 5.622 5.336 -11.122 1.00 85.06 111 ALA A N 1
ATOM 823 C CA . ALA A 1 111 ? 4.342 4.977 -11.720 1.00 85.06 111 ALA A CA 1
ATOM 824 C C . ALA A 1 111 ? 3.275 4.899 -10.629 1.00 85.06 111 ALA A C 1
ATOM 826 O O . ALA A 1 111 ? 3.531 4.374 -9.546 1.00 85.06 111 ALA A O 1
ATOM 827 N N . MET A 1 112 ? 2.087 5.427 -10.921 1.00 87.75 112 MET A N 1
ATOM 828 C CA . MET A 1 112 ? 0.918 5.281 -10.061 1.00 87.75 112 MET A CA 1
ATOM 829 C C . MET A 1 112 ? -0.035 4.267 -10.669 1.00 87.75 112 MET A C 1
ATOM 831 O O . MET A 1 112 ? -0.358 4.361 -11.851 1.00 87.75 112 MET A O 1
ATOM 835 N N . LEU A 1 113 ? -0.478 3.324 -9.846 1.00 86.69 113 LEU A N 1
ATOM 836 C CA . LEU A 1 113 ? -1.376 2.245 -10.234 1.00 86.69 113 LEU A CA 1
ATOM 837 C C . LEU A 1 113 ? -2.485 2.097 -9.189 1.00 86.69 113 LEU A C 1
ATOM 839 O O . LEU A 1 113 ? -2.329 2.441 -8.011 1.00 86.69 113 LEU A O 1
ATOM 843 N N . THR A 1 114 ? -3.606 1.539 -9.617 1.00 87.88 114 THR A N 1
ATOM 844 C CA . THR A 1 114 ? -4.614 0.969 -8.725 1.00 87.88 114 THR A CA 1
ATOM 845 C C . THR A 1 114 ? -4.131 -0.372 -8.170 1.00 87.88 114 THR A C 1
ATOM 847 O O . THR A 1 114 ? -3.261 -1.035 -8.742 1.00 87.88 114 THR A O 1
ATOM 850 N N . LEU A 1 115 ? -4.727 -0.812 -7.057 1.00 85.50 115 LEU A N 1
ATOM 851 C CA . LEU A 1 115 ? -4.435 -2.135 -6.501 1.00 85.50 115 LEU A CA 1
ATOM 852 C C . LEU A 1 115 ? -4.722 -3.252 -7.523 1.00 85.50 115 LEU A C 1
ATOM 854 O O . LEU A 1 115 ? -3.911 -4.157 -7.677 1.00 85.50 115 LEU A O 1
ATOM 858 N N . ALA A 1 116 ? -5.821 -3.137 -8.274 1.00 85.62 116 ALA A N 1
ATOM 859 C CA . ALA A 1 116 ? -6.222 -4.120 -9.279 1.00 85.62 116 ALA A CA 1
ATOM 860 C C . ALA A 1 116 ? -5.228 -4.231 -10.450 1.00 85.62 116 ALA A C 1
ATOM 862 O O . ALA A 1 116 ? -4.994 -5.328 -10.959 1.00 85.62 116 ALA A O 1
ATOM 863 N N . GLU A 1 117 ? -4.617 -3.123 -10.877 1.00 86.38 117 GLU A N 1
ATOM 864 C CA . GLU A 1 117 ? -3.578 -3.137 -11.916 1.00 86.38 117 GLU A CA 1
ATOM 865 C C . GLU A 1 117 ? -2.312 -3.849 -11.430 1.00 86.38 117 GLU A C 1
ATOM 867 O O . GLU A 1 117 ? -1.771 -4.694 -12.149 1.00 86.38 117 GLU A O 1
ATOM 872 N N . LEU A 1 118 ? -1.884 -3.576 -10.190 1.00 84.06 118 LEU A N 1
ATOM 873 C CA . LEU A 1 118 ? -0.757 -4.277 -9.571 1.00 84.06 118 LEU A CA 1
ATOM 874 C C . LEU A 1 118 ? -1.042 -5.786 -9.451 1.00 84.06 118 LEU A C 1
ATOM 876 O O . LEU A 1 118 ? -0.200 -6.608 -9.812 1.00 84.06 118 LEU A O 1
ATOM 880 N N . GLU A 1 119 ? -2.239 -6.159 -8.992 1.00 85.25 119 GLU A N 1
ATOM 881 C CA . GLU A 1 119 ? -2.668 -7.558 -8.878 1.00 85.25 119 GLU A CA 1
ATOM 882 C C . GLU A 1 119 ? -2.738 -8.268 -10.226 1.00 85.25 119 GLU A C 1
ATOM 884 O O . GLU A 1 119 ? -2.319 -9.420 -10.331 1.00 85.25 119 GLU A O 1
ATOM 889 N N . THR A 1 120 ? -3.243 -7.590 -11.257 1.00 84.44 120 THR A N 1
ATOM 890 C CA . THR A 1 120 ? -3.317 -8.141 -12.614 1.00 84.44 120 THR A CA 1
ATOM 891 C C . THR A 1 120 ? -1.917 -8.443 -13.129 1.00 84.44 120 THR A C 1
ATOM 893 O O . THR A 1 120 ? -1.663 -9.557 -13.576 1.00 84.44 120 THR A O 1
ATOM 896 N N . HIS A 1 121 ? -0.981 -7.503 -12.990 1.00 79.06 121 HIS A N 1
ATOM 897 C CA . HIS A 1 121 ? 0.389 -7.694 -13.460 1.00 79.06 121 HIS A CA 1
ATOM 898 C C . HIS A 1 121 ? 1.110 -8.837 -12.725 1.00 79.06 121 HIS A C 1
ATOM 900 O O . HIS A 1 121 ? 1.800 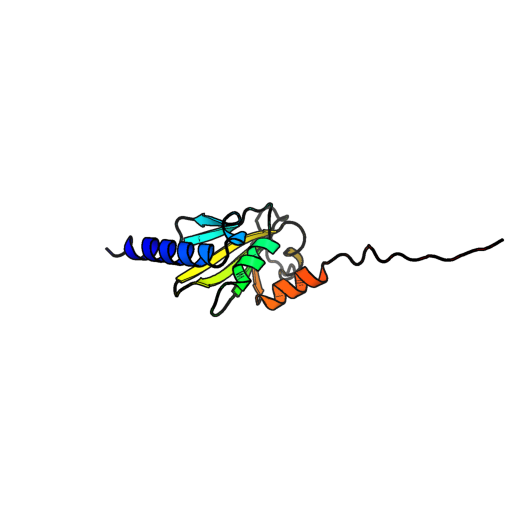-9.640 -13.348 1.00 79.06 121 HIS A O 1
ATOM 906 N N . LEU A 1 122 ? 0.895 -8.973 -11.413 1.00 76.81 122 LEU A N 1
ATOM 907 C CA . LEU A 1 122 ? 1.470 -10.068 -10.623 1.00 76.81 122 LEU A CA 1
ATOM 908 C C . LEU A 1 122 ? 0.780 -11.417 -10.891 1.00 76.81 122 LEU A C 1
ATOM 910 O O . LEU A 1 122 ? 1.436 -12.459 -10.888 1.00 76.81 122 LEU A O 1
ATOM 914 N N . GLY A 1 123 ? -0.530 -11.411 -11.151 1.00 67.81 123 GLY A N 1
ATOM 915 C CA . GLY A 1 123 ? -1.329 -12.596 -11.472 1.00 67.81 123 GLY A CA 1
ATOM 916 C C . GLY A 1 123 ? -1.052 -13.156 -12.868 1.00 67.81 123 GLY A C 1
ATOM 917 O O . GLY A 1 123 ? -0.971 -14.374 -13.029 1.00 67.81 123 GLY A O 1
ATOM 918 N N . SER A 1 124 ? -0.817 -12.286 -13.854 1.00 58.06 124 SER A N 1
ATOM 919 C CA . SER A 1 124 ? -0.346 -12.650 -15.199 1.00 58.06 124 SER A CA 1
ATOM 920 C C . SER A 1 124 ? 1.068 -13.241 -15.203 1.00 58.06 124 SER A C 1
ATOM 922 O O . SER A 1 124 ? 1.501 -13.787 -16.210 1.00 58.06 124 SER A O 1
ATOM 924 N N . ALA A 1 125 ? 1.785 -13.162 -14.079 1.00 49.50 125 ALA A N 1
ATOM 925 C CA . ALA A 1 125 ? 3.154 -13.635 -13.936 1.00 49.50 125 ALA A CA 1
ATOM 926 C C . ALA A 1 125 ? 3.264 -15.037 -13.281 1.00 49.50 125 ALA A C 1
ATOM 928 O O . ALA A 1 125 ? 4.371 -15.470 -12.931 1.00 49.50 125 ALA A O 1
ATOM 929 N N . ARG A 1 126 ? 2.140 -15.760 -13.106 1.00 42.62 126 ARG A N 1
ATOM 930 C CA . ARG A 1 126 ? 2.118 -17.178 -12.684 1.00 42.62 126 ARG A CA 1
ATOM 931 C C . ARG A 1 126 ? 2.582 -18.076 -13.853 1.00 42.62 126 ARG A C 1
ATOM 933 O O . ARG A 1 126 ? 2.272 -17.777 -15.000 1.00 42.62 126 ARG A O 1
ATOM 940 N N . PRO A 1 127 ? 3.353 -19.152 -13.609 1.00 43.19 127 PRO A N 1
ATOM 941 C CA . PRO A 1 127 ? 4.208 -19.748 -14.623 1.00 43.19 127 PRO A CA 1
ATOM 942 C C . PRO A 1 127 ? 3.405 -20.644 -15.562 1.00 43.19 127 PRO A C 1
ATOM 944 O O . PRO A 1 127 ? 3.092 -21.786 -15.237 1.00 43.19 127 PRO A O 1
ATOM 947 N N . GLU A 1 128 ? 3.175 -20.181 -16.780 1.00 39.91 128 GLU A N 1
ATOM 948 C CA . GLU A 1 128 ? 2.810 -21.054 -17.898 1.00 39.91 128 GLU A CA 1
ATOM 949 C C . GLU A 1 128 ? 4.017 -21.831 -18.477 1.00 39.91 128 GLU A C 1
ATOM 951 O O . GLU A 1 128 ? 3.905 -22.501 -19.496 1.00 39.91 128 GLU A O 1
ATOM 956 N N . HIS A 1 129 ? 5.153 -21.887 -17.764 1.00 36.62 129 HIS A N 1
ATOM 957 C CA . HIS A 1 129 ? 6.264 -22.803 -18.078 1.00 36.62 129 HIS A CA 1
ATOM 958 C C . HIS A 1 129 ? 6.130 -24.206 -17.446 1.00 36.62 129 HIS A C 1
ATOM 960 O O . HIS A 1 129 ? 7.113 -24.919 -17.270 1.00 36.62 129 HIS A O 1
ATOM 966 N N . LEU A 1 130 ? 4.911 -24.618 -17.095 1.00 37.59 130 LEU A N 1
ATOM 967 C CA . LEU A 1 130 ? 4.578 -26.005 -16.745 1.00 37.59 130 LEU A CA 1
ATOM 968 C C . LEU A 1 130 ? 3.330 -26.471 -17.509 1.00 37.59 130 LEU A C 1
ATOM 970 O O . LEU A 1 130 ? 2.510 -27.231 -17.003 1.00 37.59 130 LEU A O 1
ATOM 974 N N . ALA A 1 131 ? 3.189 -26.038 -18.762 1.00 38.88 131 ALA A N 1
ATOM 975 C CA . ALA A 1 131 ? 2.414 -26.800 -19.726 1.00 38.88 131 ALA A CA 1
ATOM 976 C C . ALA A 1 131 ? 3.276 -27.984 -20.187 1.00 38.88 131 ALA A C 1
ATOM 978 O O . ALA A 1 131 ? 4.147 -27.845 -21.043 1.00 38.88 131 ALA A O 1
ATOM 979 N N . ALA A 1 132 ? 3.042 -29.152 -19.592 1.00 50.00 132 ALA A N 1
ATOM 980 C CA . ALA A 1 132 ? 3.382 -30.411 -20.236 1.00 50.00 132 ALA A CA 1
ATOM 981 C C . ALA A 1 132 ? 2.669 -30.484 -21.600 1.00 50.00 132 ALA A C 1
ATOM 983 O O . ALA A 1 132 ? 1.466 -30.229 -21.685 1.00 50.00 132 ALA A O 1
ATOM 984 N N . PRO A 1 133 ? 3.397 -30.860 -22.656 1.00 41.31 133 PRO A N 1
ATOM 985 C CA . PRO A 1 133 ? 2.936 -31.965 -23.491 1.00 41.31 133 PRO A CA 1
ATOM 986 C C . PRO A 1 133 ? 4.125 -32.916 -23.753 1.00 41.31 133 PRO A C 1
ATOM 988 O O . PRO A 1 133 ? 5.268 -32.491 -23.824 1.00 41.31 133 PRO A O 1
ATOM 991 N N . ALA A 1 134 ? 3.991 -34.226 -23.878 1.00 42.56 134 ALA A N 1
ATOM 992 C CA . ALA A 1 134 ? 2.839 -35.011 -24.244 1.00 42.56 134 ALA A CA 1
ATOM 993 C C . ALA A 1 134 ? 2.950 -36.392 -23.586 1.00 42.56 134 ALA A C 1
ATOM 995 O O . ALA A 1 134 ? 3.993 -37.041 -23.644 1.00 42.56 134 ALA A O 1
ATOM 996 N N . ALA A 1 135 ? 1.837 -36.875 -23.043 1.00 51.41 135 ALA A N 1
ATOM 997 C CA . ALA A 1 135 ? 1.522 -38.273 -23.252 1.00 51.41 135 ALA A CA 1
ATOM 998 C C . ALA A 1 135 ? 1.209 -38.416 -24.748 1.00 51.41 135 ALA A C 1
ATOM 1000 O O . ALA A 1 135 ? 0.186 -37.924 -25.220 1.00 51.41 135 ALA A O 1
ATOM 1001 N N . ALA A 1 136 ? 2.120 -39.031 -25.489 1.00 46.84 136 ALA A N 1
ATOM 1002 C CA . ALA A 1 136 ? 1.782 -39.739 -26.706 1.00 46.84 136 ALA A CA 1
ATOM 1003 C C . ALA A 1 136 ? 2.334 -41.150 -26.525 1.00 46.84 136 ALA A C 1
ATOM 1005 O O . ALA A 1 136 ? 3.545 -41.364 -26.500 1.00 46.84 136 ALA A O 1
ATOM 1006 N N . GLU A 1 137 ? 1.411 -42.080 -26.300 1.00 51.69 137 GLU A N 1
ATOM 1007 C CA . GLU A 1 137 ? 1.588 -43.482 -26.645 1.00 51.69 137 GLU A CA 1
ATOM 1008 C C . GLU A 1 137 ? 2.309 -43.593 -27.995 1.00 51.69 137 GLU A C 1
ATOM 1010 O O . GLU A 1 137 ? 1.822 -43.067 -28.993 1.00 51.69 137 GLU A O 1
ATOM 1015 N N . GLU A 1 138 ? 3.403 -44.347 -28.053 1.00 47.94 138 GLU A N 1
ATOM 1016 C CA . GLU A 1 138 ? 3.566 -45.259 -29.176 1.00 47.94 138 GLU A CA 1
ATOM 1017 C C . GLU A 1 138 ? 3.725 -46.663 -28.605 1.00 47.94 138 GLU A C 1
ATOM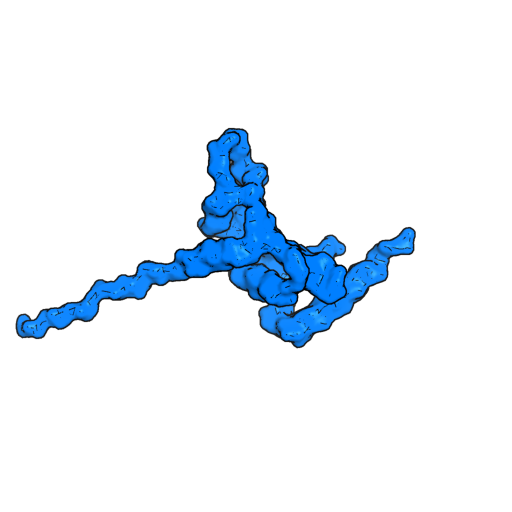 1019 O O . GLU A 1 138 ? 4.639 -46.997 -27.852 1.00 47.94 138 GLU A O 1
ATOM 1024 N N . ASN A 1 139 ? 2.681 -47.420 -28.884 1.00 47.97 139 ASN A N 1
ATOM 1025 C CA . ASN A 1 139 ? 2.485 -48.817 -28.614 1.00 47.97 139 ASN A CA 1
ATOM 1026 C C . ASN A 1 139 ? 3.078 -49.549 -29.830 1.00 47.97 139 ASN A C 1
ATOM 1028 O O . ASN A 1 139 ? 2.604 -49.275 -30.934 1.00 47.97 139 ASN A O 1
ATOM 1032 N N . GLN A 1 140 ? 4.045 -50.452 -29.596 1.00 49.53 140 GLN A N 1
ATOM 1033 C CA . GLN A 1 140 ? 4.541 -51.583 -30.423 1.00 49.53 140 GLN A CA 1
ATOM 1034 C C . GLN A 1 140 ? 6.061 -51.645 -30.607 1.00 49.53 140 GLN A C 1
ATOM 1036 O O . GLN A 1 140 ? 6.646 -50.753 -31.251 1.00 49.53 140 GLN A O 1
#

Organism: NCBI:txid546365

Secondary structure (DSSP, 8-state):
---HHHHHHHHHHHHHHHHH-GGGTTSEEEPTTSEEEEPTTTHHHHHHHHHHH-EEEEEEEEEE-TTSS-EEEEEEEEETTEEEEEEEEESSSGGGGSPP-SS--GGG-EEEEEHHHHHHHHHTTS--TT----------

Mean predicted aligned error: 11.22 Å

Radius of gyration: 19.34 Å; Cα contacts (8 Å, |Δi|>4): 199; chains: 1; bounding box: 32×72×52 Å

Foldseek 3Di:
DPPPVLVVVLVVLVVVLCVVPVVLVVQFDQDPVQETEGEQVCFPVSLLVVLVSFDDQWKWKWFDDPVRQKIKIWIWGHGPRDIYIYIYIDRDFCLVVWDDPPVDDSRVTMDMDGSVVVVVRVVVPDDPVPPDDDPDDDDD

Sequence (140 aa):
MTEPTNQAAFFAALSVHINAHPDLAELASVTSDSTLQIASDEGTPAALAWARTLSGDITVDLRAFPSGTATGVKISGTMAGHRVTVFTVEHDRLHELLPPDVGQPHFQRTAMLTLAELETHLGSARPEHLAAPAAAEENQ

Nearest PDB structures (foldseek):
  2qlh-assembly1_A  TM=4.132E-01  e=3.664E-01  unclassified
  4kf4-assembly6_F  TM=4.564E-01  e=4.733E-01  synthetic construct
  7ry2-assembly4_D  TM=4.532E-01  e=1.159E+00  Discosoma sp.
  8u24-assembly1_A  TM=4.639E-01  e=3.441E+00  Corynactis californica
  8u21-assembly1_A  TM=4.629E-01  e=8.430E+00  Corynactis californica

Solvent-accessible surface area (backbone atoms only — not comparable to full-atom values): 8303 Å² total; per-residue (Å²): 144,87,70,68,69,62,55,56,52,47,52,52,43,48,52,55,50,34,70,76,38,63,90,54,56,86,50,51,47,77,45,99,85,57,30,34,38,33,53,58,92,62,18,62,66,54,47,49,59,55,54,73,73,41,40,79,81,51,41,30,41,38,34,36,36,86,83,74,55,38,22,37,40,36,38,34,28,28,51,93,89,38,76,38,36,38,34,28,44,40,61,84,63,67,65,74,70,35,70,76,83,79,87,55,62,68,50,75,35,57,34,78,40,46,61,67,57,55,49,48,60,59,60,73,65,60,77,75,87,72,70,83,82,74,95,68,88,82,87,133

pLDDT: mean 72.69, std 13.78, range [36.62, 88.75]